Protein AF-A0A6I1R2N6-F1 (afdb_monomer_lite)

Foldseek 3Di:
DDDDDDDDDPDPQQVCCQVVVDKDWDWDPPVFTKIKIKHFAACDPVNCVPPNDPGRTPGIDIDIDTCRVVVVVVVVVVVVVVVVVVCVVVVVVVVVVVCCVPPPVVVVVVVVVVVVVVVVVVVVVVVVVVVVCVVVVVDD

Sequence (140 aa):
MRRQPGARLSNSYFTRAVQTAESQETYEFNGSRTLTLFQPLRNRKECHDCHGEDHKVRGVVRISLGLDELDAELRTARNRQAGVALLTILGVSAALIAFMRRVLLRPLGRVIIAAQQIARVTLMLASTLRIRMRSAGWAR

Secondary structure (DSSP, 8-state):
--PPPPPPP--HHHHHHHHH-S-EEEEEESSSEEEEEEEEEE--HHHHHHH-SS-SEEEEEEEEEE-HHHHHHHHHHHHHHHHHHHHHHHHHHHHHHHHIIIIIIHHHHHHHHHHHHHHHHHHHHHHHHHHHHHHTT---

Structure (mmCIF, N/CA/C/O backbone):
data_AF-A0A6I1R2N6-F1
#
_entry.id   AF-A0A6I1R2N6-F1
#
loop_
_atom_site.group_PDB
_atom_site.id
_atom_site.type_symbol
_atom_site.label_atom_id
_atom_site.label_alt_id
_atom_site.label_comp_id
_atom_site.label_asym_id
_atom_site.label_entity_id
_atom_site.label_seq_id
_atom_site.pdbx_PDB_ins_code
_atom_site.Cartn_x
_atom_site.Cartn_y
_atom_site.Cartn_z
_atom_site.occupancy
_atom_site.B_iso_or_equiv
_atom_site.auth_seq_id
_atom_site.auth_comp_id
_atom_site.auth_asym_id
_atom_site.auth_atom_id
_atom_site.pdbx_PDB_model_num
ATOM 1 N N . MET A 1 1 ? -30.976 -17.351 22.904 1.00 57.56 1 MET A N 1
ATOM 2 C CA . MET A 1 1 ? -29.678 -17.974 22.545 1.00 57.56 1 MET A CA 1
ATOM 3 C C . MET A 1 1 ? -28.563 -17.311 23.348 1.00 57.56 1 MET A C 1
ATOM 5 O O . MET A 1 1 ? -28.369 -16.112 23.198 1.00 57.56 1 MET A O 1
ATOM 9 N N . ARG A 1 2 ? -27.862 -18.044 24.225 1.00 67.12 2 ARG A N 1
ATOM 10 C CA . ARG A 1 2 ? -26.710 -17.525 24.989 1.00 67.12 2 ARG A CA 1
ATOM 11 C C . ARG A 1 2 ? -25.439 -17.868 24.206 1.00 67.12 2 ARG A C 1
ATOM 13 O O . ARG A 1 2 ? -25.075 -19.036 24.126 1.00 67.12 2 ARG A O 1
ATOM 20 N N . ARG A 1 3 ? -24.811 -16.881 23.561 1.00 76.88 3 ARG A N 1
ATOM 21 C CA . ARG A 1 3 ? -23.541 -17.089 22.847 1.00 76.88 3 ARG A CA 1
ATOM 22 C C . ARG A 1 3 ? -22.446 -17.312 23.889 1.00 76.88 3 ARG A C 1
ATOM 24 O O . ARG A 1 3 ? -22.324 -16.509 24.812 1.00 76.88 3 ARG A O 1
ATOM 31 N N . GLN A 1 4 ? -21.694 -18.404 23.772 1.00 79.12 4 GLN A N 1
ATOM 32 C CA . GLN A 1 4 ? -20.559 -18.637 24.662 1.00 79.12 4 GLN A CA 1
ATOM 33 C C . GLN A 1 4 ? -19.525 -17.513 24.474 1.00 79.12 4 GLN A C 1
ATOM 35 O O . GLN A 1 4 ? -19.334 -17.060 23.338 1.00 79.12 4 GLN A O 1
ATOM 40 N N . PRO A 1 5 ? -18.888 -17.033 25.557 1.00 76.94 5 PRO A N 1
ATOM 41 C CA . PRO A 1 5 ? -17.831 -16.040 25.448 1.00 76.94 5 PRO A CA 1
ATOM 42 C C . PRO A 1 5 ? -16.719 -16.556 24.534 1.00 76.94 5 PRO A C 1
ATOM 44 O O . PRO A 1 5 ? -16.331 -17.720 24.618 1.00 76.94 5 PRO A O 1
ATOM 47 N N . GLY A 1 6 ? -16.205 -15.685 23.666 1.00 75.81 6 GLY A N 1
ATOM 48 C CA . GLY A 1 6 ? -15.010 -15.998 22.889 1.00 75.81 6 GLY A CA 1
ATOM 49 C C . GLY A 1 6 ? -13.784 -16.179 23.790 1.00 75.81 6 GLY A C 1
ATOM 50 O O . GLY A 1 6 ? -13.795 -15.814 24.969 1.00 75.81 6 GLY A O 1
ATOM 51 N N . ALA A 1 7 ? -12.706 -16.716 23.218 1.00 79.88 7 ALA A N 1
ATOM 52 C CA . ALA A 1 7 ? -11.423 -16.802 23.906 1.00 79.88 7 ALA A CA 1
ATOM 53 C C . ALA A 1 7 ? -10.982 -15.417 24.414 1.00 79.88 7 ALA A C 1
ATOM 55 O O . ALA A 1 7 ? -11.134 -14.408 23.719 1.00 79.88 7 ALA A O 1
ATOM 56 N N . ARG A 1 8 ? -10.432 -15.370 25.633 1.00 78.81 8 ARG A N 1
ATOM 57 C CA . ARG A 1 8 ? -9.906 -14.127 26.208 1.00 78.81 8 ARG A CA 1
ATOM 58 C C . ARG A 1 8 ? -8.743 -13.628 25.355 1.00 78.81 8 ARG A C 1
ATOM 60 O O . ARG A 1 8 ? -7.786 -14.361 25.126 1.00 78.81 8 ARG A O 1
ATOM 67 N N . LEU A 1 9 ? -8.817 -12.372 24.922 1.00 78.56 9 LEU A N 1
ATOM 68 C CA . LEU A 1 9 ? -7.683 -11.700 24.299 1.00 78.56 9 LEU A CA 1
ATOM 69 C C . LEU A 1 9 ? -6.709 -11.228 25.382 1.00 78.56 9 LEU A C 1
ATOM 71 O O . LEU A 1 9 ? -7.084 -10.437 26.241 1.00 78.56 9 LEU A O 1
ATOM 75 N N . SER A 1 10 ? -5.459 -11.681 25.309 1.00 74.62 10 SER A N 1
ATOM 76 C CA . SER A 1 10 ? -4.356 -11.259 26.186 1.00 74.62 10 SER A CA 1
ATOM 77 C C . SER A 1 10 ? -3.235 -10.532 25.429 1.00 74.62 10 SER A C 1
ATOM 79 O O . SER A 1 10 ? -2.106 -10.456 25.908 1.00 74.62 10 SER A O 1
ATOM 81 N N . ASN A 1 11 ? -3.507 -10.017 24.223 1.00 84.56 11 ASN A N 1
ATOM 82 C CA . ASN A 1 11 ? -2.458 -9.420 23.398 1.00 84.56 11 ASN A CA 1
ATOM 83 C C . ASN A 1 11 ? -2.000 -8.042 23.930 1.00 84.56 11 ASN A C 1
ATOM 85 O O . ASN A 1 11 ? -2.736 -7.327 24.613 1.00 84.56 11 ASN A O 1
ATOM 89 N N . SER A 1 12 ? -0.769 -7.648 23.590 1.00 90.31 12 SER A N 1
ATOM 90 C CA . SER A 1 12 ? -0.190 -6.384 24.070 1.00 90.31 12 SER A CA 1
ATOM 91 C C . SER A 1 12 ? -0.858 -5.140 23.467 1.00 90.31 12 SER A C 1
ATOM 93 O O . SER A 1 12 ? -0.848 -4.081 24.094 1.00 90.31 12 SER A O 1
ATOM 95 N N . TYR A 1 13 ? -1.449 -5.253 22.274 1.00 90.56 13 TYR A N 1
ATOM 96 C CA . TYR A 1 13 ? -2.157 -4.160 21.599 1.00 90.56 13 TYR A CA 1
ATOM 97 C C . TYR A 1 13 ? -3.488 -3.820 22.275 1.00 90.56 13 TYR A C 1
ATOM 99 O O . TYR A 1 13 ? -3.816 -2.651 22.427 1.00 90.56 13 TYR A O 1
ATOM 107 N N . PHE A 1 14 ? -4.225 -4.823 22.746 1.00 90.69 14 PHE A N 1
ATOM 108 C CA . PHE A 1 14 ? -5.439 -4.665 23.537 1.00 90.69 14 PHE A CA 1
ATOM 109 C C . PHE A 1 14 ? -5.113 -3.956 24.846 1.00 90.69 14 PHE A C 1
ATOM 111 O O . PHE A 1 14 ? -5.736 -2.947 25.161 1.00 90.69 14 PHE A O 1
ATOM 118 N N . THR A 1 15 ? -4.090 -4.427 25.566 1.00 91.69 15 THR A N 1
ATOM 119 C CA . THR A 1 15 ? -3.650 -3.792 26.815 1.00 91.69 15 THR A CA 1
ATOM 120 C C . THR A 1 15 ? -3.263 -2.333 26.589 1.00 91.69 15 THR A C 1
ATOM 122 O O . THR A 1 15 ? -3.715 -1.465 27.332 1.00 91.69 15 THR A O 1
ATOM 125 N N . ARG A 1 16 ? -2.501 -2.041 25.525 1.00 92.19 16 ARG A N 1
ATOM 126 C CA . ARG A 1 16 ? -2.160 -0.664 25.147 1.00 92.19 16 ARG A CA 1
ATOM 127 C C . ARG A 1 16 ? -3.397 0.167 24.820 1.00 92.19 16 ARG A C 1
ATOM 129 O O . ARG A 1 16 ? -3.543 1.235 25.397 1.00 92.19 16 ARG A O 1
ATOM 136 N N . ALA A 1 17 ? -4.315 -0.339 23.997 1.00 91.88 17 ALA A N 1
ATOM 137 C CA . ALA A 1 17 ? -5.547 0.368 23.638 1.00 91.88 17 ALA A CA 1
ATOM 138 C C . ALA A 1 17 ? -6.414 0.707 24.864 1.00 91.88 17 ALA A C 1
ATOM 140 O O . ALA A 1 17 ? -7.021 1.776 24.923 1.00 91.88 17 ALA A O 1
ATOM 141 N N . VAL A 1 18 ? -6.454 -0.179 25.865 1.00 92.31 18 VAL A N 1
ATOM 142 C CA . VAL A 1 18 ? -7.148 0.073 27.136 1.00 92.31 18 VAL A CA 1
ATOM 143 C C . VAL A 1 18 ? -6.425 1.138 27.966 1.00 92.31 18 VAL A C 1
ATOM 145 O O . VAL A 1 18 ? -7.077 2.031 28.502 1.00 92.31 18 VAL A O 1
ATOM 148 N N . GLN A 1 19 ? -5.097 1.059 28.077 1.00 92.38 19 GLN A N 1
ATOM 149 C CA . GLN A 1 19 ? -4.302 1.954 28.925 1.00 92.38 19 GLN A CA 1
ATOM 150 C C . GLN A 1 19 ? -4.196 3.375 28.364 1.00 92.38 19 GLN A C 1
ATOM 152 O O . GLN A 1 19 ? -4.338 4.340 29.112 1.00 92.38 19 GLN A O 1
ATOM 157 N N . THR A 1 20 ? -3.950 3.513 27.061 1.00 92.06 20 THR A N 1
ATOM 158 C CA . THR A 1 20 ? -3.769 4.818 26.411 1.00 92.06 20 THR A CA 1
ATOM 159 C C . THR A 1 20 ? -5.092 5.442 25.985 1.00 92.06 20 THR A C 1
ATOM 161 O O . THR A 1 20 ? -5.153 6.644 25.748 1.00 92.06 20 THR A O 1
ATOM 164 N N . ALA A 1 21 ? -6.165 4.646 25.890 1.00 91.56 21 ALA A N 1
ATOM 165 C CA . ALA A 1 21 ? -7.417 5.039 25.248 1.00 91.56 21 ALA A CA 1
ATOM 166 C C . ALA A 1 21 ? -7.218 5.527 23.797 1.00 91.56 21 ALA A C 1
ATOM 168 O O . ALA A 1 21 ? -8.020 6.315 23.279 1.00 91.56 21 ALA A O 1
ATOM 169 N N . GLU A 1 22 ? -6.169 5.046 23.130 1.00 92.81 22 GLU A N 1
ATOM 170 C CA . GLU A 1 22 ? -5.854 5.321 21.729 1.00 92.81 22 GLU A CA 1
ATOM 171 C C . GLU A 1 22 ? -5.911 4.056 20.883 1.00 92.81 22 GLU A C 1
ATOM 173 O O . GLU A 1 22 ? -5.668 2.942 21.353 1.00 92.81 22 GLU A O 1
ATOM 178 N N . SER A 1 23 ? -6.228 4.243 19.608 1.00 93.25 23 SER A N 1
ATOM 179 C CA . SER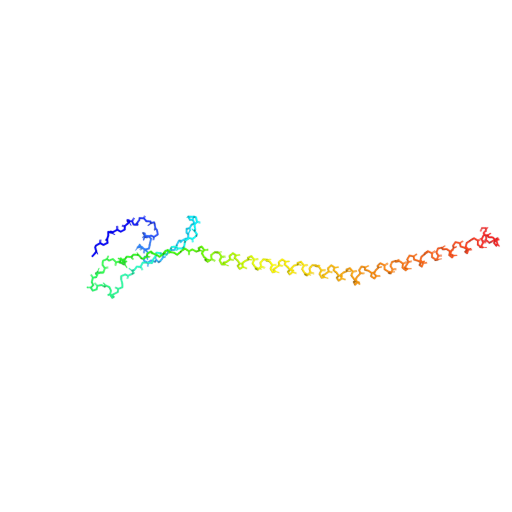 A 1 23 ? -6.306 3.155 18.646 1.00 93.25 23 SER A CA 1
ATOM 180 C C . SER A 1 23 ? -4.932 2.526 18.432 1.00 93.25 23 SER A C 1
ATOM 182 O O . SER A 1 23 ? -3.932 3.231 18.328 1.00 93.25 23 SER A O 1
ATOM 184 N N . GLN A 1 24 ? -4.881 1.196 18.380 1.00 93.31 24 GLN A N 1
ATOM 185 C CA . GLN A 1 24 ? -3.657 0.456 18.072 1.00 93.31 24 GLN A CA 1
ATOM 186 C C . GLN A 1 24 ? -3.846 -0.295 16.763 1.00 93.31 24 GLN A C 1
ATOM 188 O O . GLN A 1 24 ? -4.862 -0.959 16.567 1.00 93.31 24 GLN A O 1
ATOM 193 N N . GLU A 1 25 ? -2.862 -0.212 15.884 1.00 92.75 25 GLU A N 1
ATOM 194 C CA . GLU A 1 25 ? -2.893 -0.834 14.566 1.00 92.75 25 GLU A CA 1
ATOM 195 C C . GLU A 1 25 ? -1.733 -1.816 14.443 1.00 92.75 25 GLU A C 1
ATOM 197 O O . GLU A 1 25 ? -0.629 -1.564 14.929 1.00 92.75 25 GLU A O 1
ATOM 202 N N . THR A 1 26 ? -1.985 -2.961 13.818 1.00 91.69 26 THR A N 1
ATOM 203 C CA . THR A 1 26 ? -0.946 -3.946 13.547 1.00 91.69 26 THR A CA 1
ATOM 204 C C . THR A 1 26 ? -1.133 -4.580 12.178 1.00 91.69 26 THR A C 1
ATOM 206 O O . THR A 1 26 ? -2.255 -4.827 11.729 1.00 91.69 26 THR A O 1
ATOM 209 N N . TYR A 1 27 ? -0.002 -4.843 11.532 1.00 88.56 27 TYR A N 1
ATOM 210 C CA . TYR A 1 27 ? 0.089 -5.547 10.265 1.00 88.56 27 TYR A CA 1
ATOM 211 C C . TYR A 1 27 ? 0.753 -6.890 10.534 1.00 88.56 27 TYR A C 1
ATOM 213 O O . TYR A 1 27 ? 1.940 -6.949 10.854 1.00 88.56 27 TYR A O 1
ATOM 221 N N . GLU A 1 28 ? -0.017 -7.965 10.415 1.00 86.88 28 GLU A N 1
ATOM 222 C CA . GLU A 1 28 ? 0.480 -9.324 10.609 1.00 86.88 28 GLU A CA 1
ATOM 223 C C . GLU A 1 28 ? 0.569 -10.046 9.263 1.00 86.88 28 GLU A C 1
ATOM 225 O O . GLU A 1 28 ? -0.283 -9.878 8.386 1.00 86.88 28 GLU A O 1
ATOM 230 N N . PHE A 1 29 ? 1.613 -10.860 9.099 1.00 79.69 29 PHE A N 1
ATOM 231 C CA . PHE A 1 29 ? 1.793 -11.725 7.938 1.00 79.69 29 PHE A CA 1
ATOM 232 C C . PHE A 1 29 ? 1.886 -13.179 8.404 1.00 79.69 29 PHE A C 1
ATOM 234 O O . PHE A 1 29 ? 2.969 -13.700 8.651 1.00 79.69 29 PHE A O 1
ATOM 241 N N . ASN A 1 30 ? 0.728 -13.826 8.535 1.00 73.50 30 ASN A N 1
ATOM 242 C CA . ASN A 1 30 ? 0.603 -15.229 8.940 1.00 73.50 30 ASN A CA 1
ATOM 243 C C . ASN A 1 30 ? 0.038 -16.049 7.768 1.00 73.50 30 ASN A C 1
ATOM 245 O O . ASN A 1 30 ? -1.050 -16.611 7.848 1.00 73.50 30 ASN A O 1
ATOM 249 N N . GLY A 1 31 ? 0.748 -16.037 6.634 1.00 72.81 31 GLY A N 1
ATOM 250 C CA . GLY A 1 31 ? 0.330 -16.655 5.363 1.00 72.81 31 GLY A CA 1
ATOM 251 C C . GLY A 1 31 ? -0.504 -15.738 4.459 1.00 72.81 31 GLY A C 1
ATOM 252 O O . GLY A 1 31 ? -0.374 -15.802 3.241 1.00 72.81 31 GLY A O 1
ATOM 253 N N . SER A 1 32 ? -1.276 -14.835 5.061 1.00 73.94 32 SER A N 1
ATOM 254 C CA . SER A 1 32 ? -2.006 -13.734 4.422 1.00 73.94 32 SER A CA 1
ATOM 255 C C . SER A 1 32 ? -1.678 -12.435 5.158 1.00 73.94 32 SER A C 1
ATOM 257 O O . SER A 1 32 ? -1.451 -12.451 6.377 1.00 73.94 32 SER A O 1
ATOM 259 N N . ARG A 1 33 ? -1.616 -11.307 4.436 1.00 86.50 33 ARG A N 1
ATOM 260 C CA . ARG A 1 33 ? -1.398 -10.000 5.070 1.00 86.50 33 ARG A CA 1
ATOM 261 C C . ARG A 1 33 ? -2.718 -9.525 5.667 1.00 86.50 33 ARG A C 1
ATOM 263 O O . ARG A 1 33 ? -3.673 -9.263 4.943 1.00 86.50 33 ARG A O 1
ATOM 270 N N . THR A 1 34 ? -2.764 -9.391 6.987 1.00 90.94 34 THR A N 1
ATOM 271 C CA . THR A 1 34 ? -3.956 -8.942 7.714 1.00 90.94 34 THR A CA 1
ATOM 272 C C . THR A 1 34 ? -3.667 -7.635 8.436 1.00 90.94 34 THR A C 1
ATOM 274 O O . THR A 1 34 ? -2.702 -7.531 9.194 1.00 90.94 34 THR A O 1
ATOM 277 N N . LEU A 1 35 ? -4.531 -6.646 8.224 1.00 91.69 35 LEU A N 1
ATOM 278 C CA . LEU A 1 35 ? -4.559 -5.409 8.993 1.00 91.69 35 LEU A CA 1
ATOM 279 C C . LEU A 1 35 ? -5.524 -5.576 10.163 1.00 91.69 35 LEU A C 1
ATOM 281 O O . LEU A 1 35 ? -6.716 -5.791 9.950 1.00 91.69 35 LEU A O 1
ATOM 285 N N . THR A 1 36 ? -5.028 -5.468 11.393 1.00 92.25 36 THR A N 1
ATOM 286 C CA . THR A 1 36 ? -5.877 -5.493 12.586 1.00 92.25 36 THR A CA 1
ATOM 287 C C . THR A 1 36 ? -5.839 -4.158 13.321 1.00 92.25 36 THR A C 1
ATOM 289 O O . THR A 1 36 ? -4.780 -3.688 13.729 1.00 92.25 36 THR A O 1
ATOM 292 N N . LEU A 1 37 ? -7.020 -3.580 13.540 1.00 94.31 37 LEU A N 1
ATOM 293 C CA . LEU A 1 37 ? -7.248 -2.357 14.299 1.00 94.31 37 LEU A CA 1
ATOM 294 C C . LEU A 1 37 ? -7.916 -2.681 15.640 1.00 94.31 37 LEU A C 1
ATOM 296 O O . LEU A 1 37 ? -8.934 -3.373 15.698 1.00 94.31 37 LEU A O 1
ATOM 300 N N . PHE A 1 38 ? -7.363 -2.133 16.715 1.00 94.19 38 PHE A N 1
ATOM 301 C CA . PHE A 1 38 ? -7.913 -2.149 18.065 1.00 94.19 38 PHE A CA 1
ATOM 302 C C . PHE A 1 38 ? -8.421 -0.751 18.398 1.00 94.19 38 PHE A C 1
ATOM 304 O O . PHE A 1 38 ? -7.640 0.135 18.738 1.00 94.19 38 PHE A O 1
ATOM 311 N N . GLN A 1 39 ? -9.732 -0.553 18.299 1.00 95.12 39 GLN A N 1
ATOM 312 C CA . GLN A 1 39 ? -10.385 0.723 18.565 1.00 95.12 39 GLN A CA 1
ATOM 313 C C . GLN A 1 39 ? -10.947 0.742 19.994 1.00 95.12 39 GLN A C 1
ATOM 315 O O . GLN A 1 39 ? -11.901 0.009 20.277 1.00 95.12 39 GLN A O 1
ATOM 320 N N . PRO A 1 40 ? -10.413 1.565 20.912 1.00 95.19 40 PRO A N 1
ATOM 321 C CA . PRO A 1 40 ? -10.983 1.691 22.244 1.00 95.19 40 PRO A CA 1
ATOM 322 C C . PRO A 1 40 ? -12.314 2.446 22.203 1.00 95.19 40 PRO A C 1
ATOM 324 O O . PRO A 1 40 ? -12.460 3.482 21.549 1.00 95.19 40 PRO A O 1
AT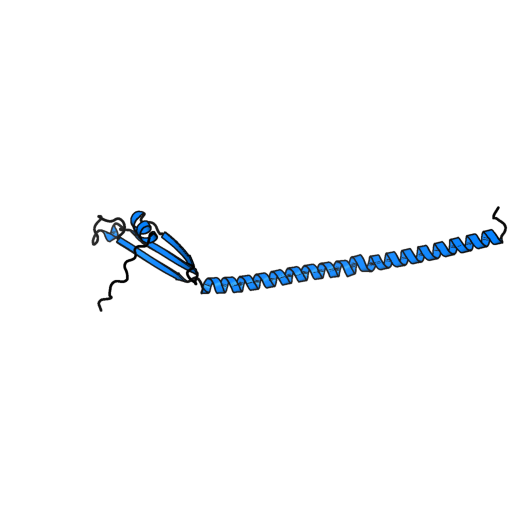OM 327 N N . LEU A 1 41 ? -13.283 1.936 22.955 1.00 94.19 41 LEU A N 1
ATOM 328 C CA . LEU A 1 41 ? -14.556 2.592 23.225 1.00 94.19 41 LEU A CA 1
ATOM 329 C C . LEU A 1 41 ? -14.379 3.485 24.450 1.00 94.19 41 LEU A C 1
ATOM 331 O O . LEU A 1 41 ? -14.448 3.023 25.592 1.00 94.19 41 LEU A O 1
ATOM 335 N N . ARG A 1 42 ? -14.092 4.764 24.206 1.00 94.19 42 ARG A N 1
ATOM 336 C CA . ARG A 1 42 ? -13.911 5.761 25.266 1.00 94.19 42 ARG A CA 1
ATOM 337 C C . ARG A 1 42 ? -15.208 5.946 26.050 1.00 94.19 42 ARG A C 1
ATOM 339 O O . ARG A 1 42 ? -16.279 6.061 25.459 1.00 94.19 42 ARG A O 1
ATOM 346 N N . ASN A 1 43 ? -15.095 6.009 27.373 1.00 94.56 43 ASN A N 1
ATOM 347 C CA . ASN A 1 43 ? -16.220 6.258 28.266 1.00 94.56 43 ASN A CA 1
ATOM 348 C C . ASN A 1 43 ? -16.560 7.757 28.274 1.00 94.56 43 ASN A C 1
ATOM 350 O O . ASN A 1 43 ? -16.039 8.520 29.089 1.00 94.56 43 ASN A O 1
ATOM 354 N N . ARG A 1 44 ? -17.361 8.195 27.298 1.00 93.00 44 ARG A N 1
ATOM 355 C CA . ARG A 1 44 ? -17.806 9.593 27.173 1.00 93.00 44 ARG A CA 1
ATOM 356 C C . ARG A 1 44 ? -18.895 9.903 28.203 1.00 93.00 44 ARG A C 1
ATOM 358 O O . ARG A 1 44 ? -19.487 8.986 28.755 1.00 93.00 44 ARG A O 1
ATOM 365 N N . LYS A 1 45 ? -19.203 11.191 28.398 1.00 93.81 45 LYS A N 1
ATOM 366 C CA . LYS A 1 45 ? -20.257 11.646 29.327 1.00 93.81 45 LYS A CA 1
ATOM 367 C C . LYS A 1 45 ? -21.604 10.962 29.081 1.00 93.81 45 LYS A C 1
ATOM 369 O O . LYS A 1 45 ? -22.249 10.520 30.015 1.00 93.81 45 LYS A O 1
ATOM 374 N N . GLU A 1 46 ? -21.958 10.781 27.809 1.00 93.19 46 GLU A N 1
ATOM 375 C CA . GLU A 1 46 ? -23.160 10.055 27.363 1.00 93.19 46 GLU A CA 1
ATOM 376 C C . GLU A 1 46 ? -23.248 8.608 27.894 1.00 93.19 46 GLU A C 1
ATOM 378 O O . GLU A 1 46 ? -24.314 8.007 27.888 1.00 93.19 46 GLU A O 1
ATOM 383 N N . CYS A 1 47 ? -22.124 8.006 28.289 1.00 92.75 47 CYS A N 1
ATOM 384 C CA . CYS A 1 47 ? -22.046 6.617 28.734 1.00 92.75 47 CYS A CA 1
ATOM 385 C C . CYS A 1 47 ? -22.166 6.477 30.261 1.00 92.75 47 CYS A C 1
ATOM 387 O O . CYS A 1 47 ? -22.383 5.369 30.758 1.00 92.75 47 CYS A O 1
ATOM 389 N N . HIS A 1 48 ? -21.998 7.571 31.010 1.00 94.50 48 HIS A N 1
ATOM 390 C CA . HIS A 1 48 ? -21.867 7.548 32.470 1.00 94.50 48 HIS A CA 1
ATOM 391 C C . HIS A 1 48 ? -23.169 7.176 33.176 1.00 94.50 48 HIS A C 1
ATOM 393 O O . HIS A 1 48 ? -23.110 6.451 34.168 1.00 94.50 48 HIS A O 1
ATOM 399 N N . ASP A 1 49 ? -24.317 7.538 32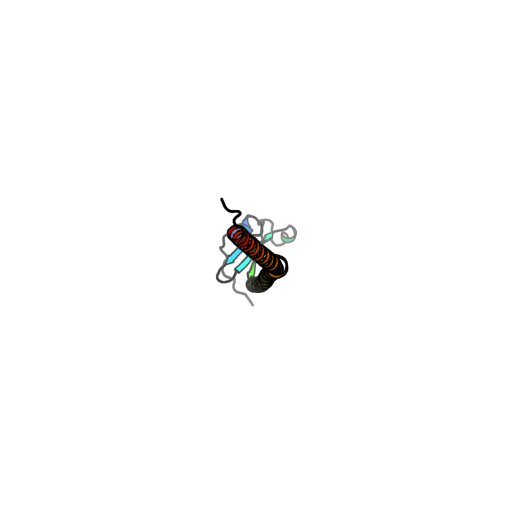.596 1.00 93.31 49 ASP A N 1
ATOM 400 C CA . ASP A 1 49 ? -25.658 7.258 33.134 1.00 93.31 49 ASP A CA 1
ATOM 401 C C . ASP A 1 49 ? -25.895 5.769 33.436 1.00 93.31 49 ASP A C 1
ATOM 403 O O . ASP A 1 49 ? -26.666 5.425 34.329 1.00 93.31 49 ASP A O 1
ATOM 407 N N . CYS A 1 50 ? -25.231 4.867 32.703 1.00 93.81 50 CYS A N 1
ATOM 408 C CA . CYS A 1 50 ? -25.353 3.418 32.892 1.00 93.81 50 CYS A CA 1
ATOM 409 C C . CYS A 1 50 ? -24.044 2.727 33.303 1.00 93.81 50 CYS A C 1
ATOM 411 O O . CYS A 1 50 ? -24.084 1.622 33.844 1.00 93.81 50 CYS A O 1
ATOM 413 N N . HIS A 1 51 ? -22.880 3.317 33.011 1.00 90.06 51 HIS A N 1
ATOM 414 C CA . HIS A 1 51 ? -21.582 2.649 33.158 1.00 90.06 51 HIS A CA 1
ATOM 415 C C . HIS A 1 51 ? -20.643 3.263 34.204 1.00 90.06 51 HIS A C 1
ATOM 417 O O . HIS A 1 51 ? -19.562 2.698 34.408 1.00 90.06 51 HIS A O 1
ATOM 423 N N . GLY A 1 52 ? -21.033 4.368 34.849 1.00 91.00 52 GLY A N 1
ATOM 424 C CA . GLY A 1 52 ? -20.204 5.086 35.820 1.00 91.00 52 GLY A CA 1
ATOM 425 C C . GLY A 1 52 ? -18.957 5.731 35.204 1.00 91.00 52 GLY A C 1
ATOM 426 O O . GLY A 1 52 ? -18.669 5.572 34.013 1.00 91.00 52 GLY A O 1
ATOM 427 N N . GLU A 1 53 ? -18.196 6.459 36.021 1.00 92.31 53 GLU A N 1
ATOM 428 C CA . GLU A 1 53 ? -16.994 7.197 35.592 1.00 92.31 53 GLU A CA 1
ATOM 429 C C . GLU A 1 53 ? -15.678 6.470 35.919 1.00 92.31 53 GLU A C 1
ATOM 431 O O . GLU A 1 53 ? -14.608 6.885 35.475 1.00 92.31 53 GLU A O 1
ATOM 436 N N . ASP A 1 54 ? -15.754 5.345 36.635 1.00 90.31 54 ASP A N 1
ATOM 437 C CA . ASP A 1 54 ? -14.610 4.648 37.241 1.00 90.31 54 ASP A CA 1
ATOM 438 C C . ASP A 1 54 ? -13.547 4.194 36.223 1.00 90.31 54 ASP A C 1
ATOM 440 O O . ASP A 1 54 ? -12.385 3.976 36.564 1.00 90.31 54 ASP A O 1
ATOM 444 N N . HIS A 1 55 ? -13.940 4.035 34.954 1.00 88.69 55 HIS A N 1
ATOM 445 C CA . HIS A 1 55 ? -13.077 3.552 33.878 1.00 88.69 55 HIS A CA 1
ATOM 446 C C . HIS A 1 55 ? -13.110 4.485 32.666 1.00 88.69 55 HIS A C 1
ATOM 448 O O . HIS A 1 55 ? -14.175 4.832 32.158 1.00 88.69 55 HIS A O 1
ATOM 454 N N . LYS A 1 56 ? -11.932 4.817 32.122 1.00 91.19 56 LYS A N 1
ATOM 455 C CA . LYS A 1 56 ? -11.792 5.660 30.916 1.00 91.19 56 LYS A CA 1
ATOM 456 C C . LYS A 1 56 ? -12.177 4.951 29.611 1.00 91.19 56 LYS A C 1
ATOM 458 O O . LYS A 1 56 ? -12.527 5.607 28.631 1.00 91.19 56 LYS A O 1
ATOM 463 N N . VAL A 1 57 ? -12.112 3.621 29.582 1.00 93.25 57 VAL A N 1
ATOM 464 C CA . VAL A 1 57 ? -12.398 2.786 28.406 1.00 93.25 57 VAL A CA 1
ATOM 465 C C . VAL A 1 57 ? -13.416 1.722 28.800 1.00 93.25 57 VAL A C 1
ATOM 467 O O . VAL A 1 57 ? -13.227 1.018 29.789 1.00 93.25 57 VAL A O 1
ATOM 470 N N . ARG A 1 58 ? -14.499 1.597 28.026 1.00 93.00 58 ARG A N 1
ATOM 471 C CA . ARG A 1 58 ? -15.565 0.610 28.261 1.00 93.00 58 ARG A CA 1
ATOM 472 C C . ARG A 1 58 ? -15.306 -0.741 27.608 1.00 93.00 58 ARG A C 1
ATOM 474 O O . ARG A 1 58 ? -15.867 -1.745 28.037 1.00 93.00 58 ARG A O 1
ATOM 481 N N . GLY A 1 59 ? -14.471 -0.760 26.578 1.00 91.25 59 GLY A N 1
ATOM 482 C CA . GLY A 1 59 ? -14.099 -1.953 25.833 1.00 91.25 59 GLY A CA 1
ATOM 483 C C . GLY A 1 59 ? -13.205 -1.600 24.652 1.00 91.25 59 GLY A C 1
ATOM 484 O O . GLY A 1 59 ? -12.916 -0.430 24.410 1.00 91.25 59 GLY A O 1
ATOM 485 N N . VAL A 1 60 ? -12.778 -2.612 23.905 1.00 92.81 60 VAL A N 1
ATOM 486 C CA . VAL A 1 60 ? -11.982 -2.439 22.685 1.00 92.81 60 VAL A CA 1
ATOM 487 C C . VAL A 1 60 ? -12.611 -3.274 21.584 1.00 92.81 60 VAL A C 1
ATOM 489 O O . VAL A 1 60 ? -12.869 -4.464 21.768 1.00 92.81 60 VAL A O 1
ATOM 492 N N . VAL A 1 61 ? -12.851 -2.650 20.438 1.00 92.75 61 VAL A N 1
ATOM 493 C CA . VAL A 1 61 ? -13.320 -3.323 19.230 1.00 92.75 61 VAL A CA 1
ATOM 494 C C . VAL A 1 61 ? -12.101 -3.748 18.426 1.00 92.75 61 VAL A C 1
ATOM 496 O O . VAL A 1 61 ? -11.264 -2.915 18.084 1.00 92.75 61 VAL A O 1
ATOM 499 N N . ARG A 1 62 ? -11.995 -5.044 18.127 1.00 91.94 62 ARG A N 1
ATOM 500 C CA . ARG A 1 62 ? -10.975 -5.583 17.225 1.00 91.94 62 ARG A CA 1
ATOM 501 C C . ARG A 1 62 ? -11.583 -5.787 15.844 1.00 91.94 62 ARG A C 1
ATOM 503 O O . ARG A 1 62 ? -12.519 -6.571 15.705 1.00 91.94 62 ARG A O 1
ATOM 510 N N . ILE A 1 63 ? -11.017 -5.128 14.845 1.00 91.69 63 ILE A N 1
ATOM 511 C CA . ILE A 1 63 ? -11.403 -5.242 13.440 1.00 91.69 63 ILE A CA 1
ATOM 512 C C . ILE A 1 63 ? -10.205 -5.825 12.702 1.00 91.69 63 ILE A C 1
ATOM 514 O O . ILE A 1 63 ? -9.129 -5.243 12.762 1.00 91.69 63 ILE A O 1
ATOM 518 N N . SER A 1 64 ? -10.377 -6.962 12.035 1.00 90.00 64 SER A N 1
ATOM 519 C CA . SER A 1 64 ? -9.324 -7.598 11.238 1.00 90.00 64 SER A CA 1
ATOM 520 C C . SER A 1 64 ? -9.773 -7.658 9.785 1.00 90.00 64 SER A C 1
ATOM 522 O O . SER A 1 64 ? -10.831 -8.212 9.491 1.00 90.00 64 SER A O 1
ATOM 524 N N . LEU A 1 65 ? -8.978 -7.073 8.895 1.00 89.88 65 LEU A N 1
ATOM 525 C CA . LEU A 1 65 ? -9.214 -7.018 7.459 1.00 89.88 65 LEU A CA 1
ATOM 526 C C . LEU A 1 65 ? -8.114 -7.798 6.735 1.00 89.88 65 LEU A C 1
ATOM 528 O O . LEU A 1 65 ? -6.931 -7.481 6.874 1.00 89.88 65 LEU A O 1
ATOM 532 N N . GLY A 1 66 ? -8.507 -8.806 5.958 1.00 89.81 66 GLY A N 1
ATOM 533 C CA . GLY A 1 66 ? -7.597 -9.497 5.044 1.00 89.81 66 GLY A CA 1
ATOM 534 C C . GLY A 1 66 ? -7.278 -8.610 3.842 1.00 89.81 66 GLY A C 1
ATOM 535 O O . GLY A 1 66 ? -8.178 -7.995 3.272 1.00 89.81 66 GLY A O 1
ATOM 536 N N . LEU A 1 67 ? -6.003 -8.528 3.466 1.00 90.06 67 LEU A N 1
ATOM 537 C CA . LEU A 1 67 ? -5.525 -7.691 2.360 1.00 90.06 67 LEU A CA 1
ATOM 538 C C . LEU A 1 67 ? -5.178 -8.505 1.107 1.00 90.06 67 LEU A C 1
ATOM 540 O O . LEU A 1 67 ? -4.580 -7.959 0.187 1.00 90.06 67 LEU A O 1
ATOM 544 N N . ASP A 1 68 ? -5.542 -9.788 1.054 1.00 88.12 68 ASP A N 1
ATOM 545 C CA . ASP A 1 68 ? -5.159 -10.677 -0.051 1.00 88.12 68 ASP A CA 1
ATOM 546 C C . ASP A 1 68 ? -5.738 -10.226 -1.394 1.00 88.12 68 ASP A C 1
ATOM 548 O O . ASP A 1 68 ? -5.013 -10.171 -2.385 1.00 88.12 68 ASP A O 1
ATOM 552 N N . GLU A 1 69 ? -7.018 -9.848 -1.415 1.00 85.19 69 GLU A N 1
ATOM 553 C CA . GLU A 1 69 ? -7.686 -9.353 -2.625 1.00 85.19 69 GLU A CA 1
ATOM 554 C C . GLU A 1 69 ? -7.055 -8.039 -3.100 1.00 85.19 69 GLU A C 1
ATOM 556 O O . GLU A 1 69 ? -6.705 -7.885 -4.270 1.00 85.19 69 GLU A O 1
ATOM 561 N N . LEU A 1 70 ? -6.809 -7.122 -2.159 1.00 87.31 70 LEU A N 1
ATOM 562 C CA . LEU A 1 70 ? -6.144 -5.854 -2.443 1.00 87.31 70 LEU A CA 1
ATOM 563 C C . LEU A 1 70 ? -4.733 -6.081 -3.001 1.00 87.31 70 LEU A C 1
ATOM 565 O O . LEU A 1 70 ? -4.330 -5.446 -3.971 1.00 87.31 70 LEU A O 1
ATOM 569 N N . ASP A 1 71 ? -3.970 -7.000 -2.411 1.00 87.44 71 ASP A N 1
ATOM 570 C CA . ASP A 1 71 ? -2.630 -7.337 -2.883 1.00 87.44 71 ASP A CA 1
ATOM 571 C C . ASP A 1 71 ? -2.655 -8.013 -4.257 1.00 87.44 71 ASP A C 1
ATOM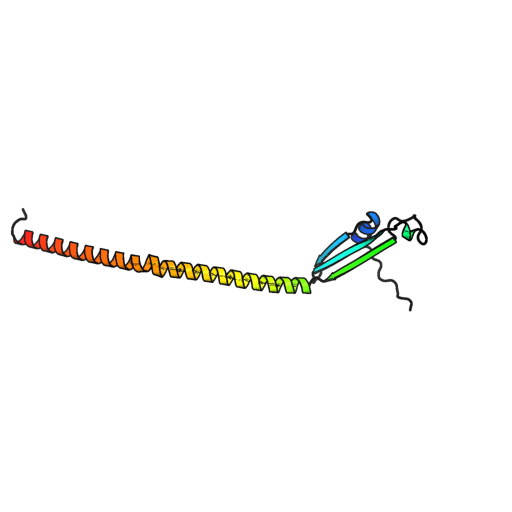 573 O O . ASP A 1 71 ? -1.756 -7.775 -5.069 1.00 87.44 71 ASP A O 1
ATOM 577 N N . ALA A 1 72 ? -3.660 -8.842 -4.544 1.00 88.44 72 ALA A N 1
ATOM 578 C CA . ALA A 1 72 ? -3.838 -9.451 -5.855 1.00 88.44 72 ALA A CA 1
ATOM 579 C C . ALA A 1 72 ? -4.107 -8.386 -6.928 1.00 88.44 72 ALA A C 1
ATOM 581 O O . ALA A 1 72 ? -3.439 -8.380 -7.966 1.00 88.44 72 ALA A O 1
ATOM 582 N N . GLU A 1 73 ? -5.002 -7.438 -6.655 1.00 90.00 73 GLU A N 1
ATOM 583 C CA . GLU A 1 73 ? -5.311 -6.332 -7.563 1.00 90.00 73 GLU A CA 1
ATOM 584 C C . GLU A 1 73 ? -4.106 -5.394 -7.761 1.00 90.00 73 GLU A C 1
ATOM 586 O O . GLU A 1 73 ? -3.762 -5.017 -8.885 1.00 90.00 73 GLU A O 1
ATOM 591 N N . LEU A 1 74 ? -3.359 -5.103 -6.692 1.00 92.19 74 LEU A N 1
ATOM 592 C CA . LEU A 1 74 ? -2.109 -4.345 -6.790 1.00 92.19 74 LEU A CA 1
ATOM 593 C C . LEU A 1 74 ? -1.056 -5.079 -7.632 1.00 92.19 74 LEU A C 1
ATOM 595 O O . LEU A 1 74 ? -0.338 -4.451 -8.416 1.00 92.19 74 LEU A O 1
ATOM 599 N N . ARG A 1 75 ? -0.949 -6.408 -7.509 1.00 91.81 75 ARG A N 1
ATOM 600 C CA . ARG A 1 75 ? -0.013 -7.216 -8.308 1.00 91.81 75 ARG A CA 1
ATOM 601 C C . ARG A 1 75 ? -0.375 -7.206 -9.789 1.00 91.81 75 ARG A C 1
ATOM 603 O O . ARG A 1 75 ? 0.529 -7.065 -10.614 1.00 91.81 75 ARG A O 1
ATOM 610 N N . THR A 1 76 ? -1.652 -7.334 -10.144 1.00 92.94 76 THR A N 1
ATOM 611 C CA . THR A 1 76 ? -2.085 -7.301 -11.552 1.00 92.94 76 THR A CA 1
ATOM 612 C C . THR A 1 76 ? -1.859 -5.919 -12.163 1.00 92.94 76 THR A C 1
ATOM 614 O O . THR A 1 76 ? -1.276 -5.822 -13.249 1.00 92.94 76 THR A O 1
ATOM 617 N N . ALA A 1 77 ? -2.205 -4.849 -11.441 1.00 92.75 77 ALA A N 1
ATOM 618 C CA . ALA A 1 77 ? -1.949 -3.474 -11.861 1.00 92.75 77 ALA A CA 1
ATOM 619 C C . ALA A 1 77 ? -0.449 -3.209 -12.066 1.00 92.75 77 ALA A C 1
ATOM 621 O O . ALA A 1 77 ? -0.042 -2.704 -13.117 1.00 92.75 77 ALA A O 1
ATOM 622 N N . ARG A 1 78 ? 0.391 -3.626 -11.109 1.00 95.06 78 ARG A N 1
ATOM 623 C CA . ARG A 1 78 ? 1.851 -3.489 -11.193 1.00 95.06 78 ARG A CA 1
ATOM 624 C C . ARG A 1 78 ? 2.436 -4.264 -12.369 1.00 95.06 78 ARG A C 1
ATOM 626 O O . ARG A 1 78 ? 3.271 -3.727 -13.090 1.00 95.06 78 ARG A O 1
ATOM 633 N N . ASN A 1 79 ? 1.998 -5.501 -12.597 1.00 96.06 79 ASN A N 1
ATOM 634 C CA . ASN A 1 79 ? 2.478 -6.310 -13.721 1.00 96.06 79 ASN A CA 1
ATOM 635 C C . ASN A 1 79 ? 2.098 -5.685 -15.066 1.00 96.06 79 ASN A C 1
ATOM 637 O O . ASN A 1 79 ? 2.916 -5.650 -15.986 1.00 96.06 79 ASN A O 1
ATOM 641 N N . ARG A 1 80 ? 0.884 -5.133 -15.174 1.00 95.88 80 ARG A N 1
ATOM 642 C CA . ARG A 1 80 ? 0.453 -4.404 -16.370 1.00 95.88 80 ARG A CA 1
ATOM 643 C C . ARG A 1 80 ? 1.311 -3.162 -16.606 1.00 95.88 80 ARG A C 1
ATOM 645 O O . ARG A 1 80 ? 1.775 -2.957 -17.725 1.00 95.88 80 ARG A O 1
ATOM 652 N N . GLN A 1 81 ? 1.556 -2.363 -15.568 1.00 96.19 81 GLN A N 1
ATOM 653 C CA . GLN A 1 81 ? 2.434 -1.192 -15.658 1.00 96.19 81 GLN A CA 1
ATOM 654 C C . GLN A 1 81 ? 3.863 -1.579 -16.049 1.00 96.19 81 GLN A C 1
ATOM 656 O O . GLN A 1 81 ? 4.435 -0.954 -16.939 1.00 96.19 81 GLN A O 1
ATOM 661 N N . ALA A 1 82 ? 4.417 -2.638 -15.455 1.00 97.44 82 ALA A N 1
ATOM 662 C CA . ALA A 1 82 ? 5.738 -3.152 -15.804 1.00 97.44 82 ALA A CA 1
ATOM 663 C C . ALA A 1 82 ? 5.810 -3.601 -17.274 1.00 97.44 82 ALA A C 1
ATOM 665 O O . ALA A 1 82 ? 6.778 -3.288 -17.963 1.00 97.44 82 ALA A O 1
ATOM 666 N N . GLY A 1 83 ? 4.766 -4.266 -17.783 1.00 97.94 83 GLY A N 1
ATOM 667 C CA . GLY A 1 83 ? 4.667 -4.651 -19.192 1.00 97.94 83 GLY A CA 1
ATOM 668 C C . GLY A 1 83 ? 4.635 -3.449 -20.140 1.00 97.94 83 GLY A C 1
ATOM 669 O O . GLY A 1 83 ? 5.371 -3.423 -21.125 1.00 97.94 83 GLY A O 1
ATOM 670 N N . VAL A 1 84 ? 3.838 -2.423 -19.822 1.00 97.88 84 VAL A N 1
ATOM 671 C CA . VAL A 1 84 ? 3.784 -1.173 -20.604 1.00 97.88 84 VAL A CA 1
ATOM 672 C C . VAL A 1 84 ? 5.129 -0.446 -20.575 1.00 97.88 84 VAL A C 1
ATOM 674 O O . VAL A 1 84 ? 5.608 -0.002 -21.620 1.00 97.88 84 VAL A O 1
ATOM 677 N N . ALA A 1 85 ? 5.768 -0.354 -19.407 1.00 97.88 85 ALA A N 1
ATOM 678 C CA . ALA A 1 85 ? 7.080 0.267 -19.263 1.00 97.88 85 ALA A CA 1
ATOM 679 C C . ALA A 1 85 ? 8.138 -0.465 -20.102 1.00 97.88 85 ALA A C 1
ATOM 681 O O . ALA A 1 85 ? 8.867 0.172 -20.861 1.00 97.88 85 ALA A O 1
ATOM 682 N N . LEU A 1 86 ? 8.169 -1.799 -20.038 1.00 98.31 86 LEU A N 1
ATOM 683 C CA . LEU A 1 86 ? 9.089 -2.618 -20.824 1.00 98.31 86 LEU A CA 1
ATOM 684 C C . LEU A 1 86 ? 8.876 -2.426 -22.331 1.00 98.31 86 LEU A C 1
ATOM 686 O O . LEU A 1 86 ? 9.837 -2.183 -23.059 1.00 98.31 86 LEU A O 1
ATOM 690 N N . LEU A 1 87 ? 7.626 -2.478 -22.799 1.00 98.31 87 LEU A N 1
ATOM 691 C CA . LEU A 1 87 ? 7.288 -2.234 -24.205 1.00 98.31 87 LEU A CA 1
ATOM 692 C C . LEU A 1 87 ? 7.711 -0.839 -24.666 1.00 98.31 87 LEU A C 1
ATOM 694 O O . LEU A 1 87 ? 8.251 -0.691 -25.760 1.00 98.31 87 LEU A O 1
ATOM 698 N N . THR A 1 88 ? 7.502 0.173 -23.826 1.00 98.12 88 THR A N 1
ATOM 699 C CA . THR A 1 88 ? 7.885 1.555 -24.130 1.00 98.12 88 THR A CA 1
ATOM 700 C C . THR A 1 88 ? 9.399 1.684 -24.260 1.00 98.12 88 THR A C 1
ATOM 702 O O . THR A 1 88 ? 9.880 2.235 -25.248 1.00 98.12 88 THR A O 1
ATOM 705 N N . ILE A 1 89 ? 10.158 1.124 -23.312 1.00 98.19 89 ILE A N 1
ATOM 706 C CA . ILE A 1 89 ? 11.626 1.127 -23.347 1.00 98.19 89 ILE A CA 1
ATOM 707 C C . ILE A 1 89 ? 12.121 0.452 -24.628 1.00 98.19 89 ILE A C 1
ATOM 709 O O . ILE A 1 89 ? 12.886 1.051 -25.381 1.00 98.19 89 ILE A O 1
ATOM 713 N N . LEU A 1 90 ? 11.638 -0.759 -24.917 1.00 98.38 90 LEU A N 1
ATOM 714 C CA . LEU A 1 90 ? 12.031 -1.501 -26.115 1.00 98.38 90 LEU A CA 1
ATOM 715 C C . LEU A 1 90 ? 11.662 -0.754 -27.401 1.00 98.38 90 LEU A C 1
ATOM 717 O O . LEU A 1 90 ? 12.478 -0.683 -28.319 1.00 98.38 90 LEU A O 1
ATOM 721 N N . GLY A 1 91 ? 10.468 -0.162 -27.461 1.00 98.25 91 GLY A N 1
ATOM 722 C CA . GLY A 1 91 ? 10.005 0.619 -28.605 1.00 98.25 91 GLY A CA 1
ATOM 723 C C . GLY A 1 91 ? 10.876 1.848 -28.863 1.00 98.25 91 GLY A C 1
ATOM 724 O O . GLY A 1 91 ? 11.330 2.054 -29.990 1.00 98.25 91 GLY A O 1
ATOM 725 N N . VAL A 1 92 ? 11.178 2.624 -27.819 1.00 98.25 92 VAL A N 1
ATOM 726 C CA . VAL A 1 92 ? 12.049 3.807 -27.909 1.00 98.25 92 VAL A CA 1
ATOM 727 C C . VAL A 1 92 ? 13.469 3.408 -28.305 1.00 98.25 92 VAL A C 1
ATOM 729 O O . VAL A 1 92 ? 14.039 4.000 -29.223 1.00 98.25 92 VAL A O 1
ATOM 732 N N . SER A 1 93 ? 14.034 2.373 -27.677 1.00 98.06 93 SER A N 1
ATOM 733 C CA . SER A 1 93 ? 15.360 1.864 -28.035 1.00 98.06 93 SER A CA 1
ATOM 734 C C . SER A 1 93 ? 15.413 1.393 -29.490 1.00 98.06 93 SER A C 1
ATOM 736 O O . SER A 1 93 ? 16.334 1.760 -30.222 1.00 98.06 93 SER A O 1
ATOM 738 N N . ALA A 1 94 ? 14.417 0.633 -29.950 1.00 97.69 94 ALA A N 1
ATOM 739 C CA . ALA A 1 94 ? 14.348 0.159 -31.329 1.00 97.69 94 ALA A CA 1
ATOM 740 C C . ALA A 1 94 ? 14.213 1.315 -32.331 1.00 97.69 94 ALA A C 1
ATOM 742 O O . ALA A 1 94 ? 14.908 1.326 -33.351 1.00 97.69 94 ALA A O 1
ATOM 743 N N . ALA A 1 95 ? 13.369 2.308 -32.034 1.00 97.00 95 ALA A N 1
ATOM 744 C CA . ALA A 1 95 ? 13.201 3.498 -32.861 1.00 97.00 95 ALA A CA 1
ATOM 745 C C . ALA A 1 95 ? 14.510 4.291 -32.981 1.00 97.00 95 ALA A C 1
ATOM 747 O O . ALA A 1 95 ? 14.919 4.634 -34.093 1.00 97.00 95 ALA A O 1
ATOM 748 N N . LEU A 1 96 ? 15.213 4.505 -31.864 1.00 96.50 96 LEU A N 1
ATOM 749 C CA . LEU A 1 96 ? 16.501 5.198 -31.844 1.00 96.50 96 LEU A CA 1
ATOM 750 C C . LEU A 1 96 ? 17.565 4.445 -32.654 1.00 96.50 96 LEU A C 1
ATOM 752 O O . LEU A 1 96 ? 18.260 5.040 -33.480 1.00 96.50 96 LEU A O 1
ATOM 756 N N . ILE A 1 97 ? 17.660 3.124 -32.479 1.00 95.69 97 ILE A N 1
ATOM 757 C CA . ILE A 1 97 ? 18.581 2.275 -33.248 1.00 95.69 97 ILE A CA 1
ATOM 758 C C . ILE A 1 97 ? 18.253 2.345 -34.745 1.00 95.69 97 ILE A C 1
ATOM 760 O O . ILE A 1 97 ? 19.156 2.481 -35.575 1.00 95.69 97 ILE A O 1
ATOM 764 N N . ALA A 1 98 ? 16.974 2.268 -35.115 1.00 95.38 98 ALA A N 1
ATOM 765 C CA . ALA A 1 98 ? 16.542 2.345 -36.506 1.00 95.38 98 ALA A CA 1
ATOM 766 C C . ALA A 1 98 ? 16.854 3.714 -37.127 1.00 95.38 98 ALA A C 1
ATOM 768 O O . ALA A 1 98 ? 17.344 3.768 -38.259 1.00 95.38 98 ALA A O 1
ATOM 769 N N . PHE A 1 99 ? 16.617 4.800 -36.389 1.00 94.94 99 PHE A N 1
ATOM 770 C CA . PHE A 1 99 ? 16.944 6.162 -36.801 1.00 94.94 99 PHE A CA 1
ATOM 771 C C . PHE A 1 99 ? 18.448 6.322 -37.033 1.00 94.94 99 PHE A C 1
ATOM 773 O O . PHE A 1 99 ? 18.864 6.688 -38.132 1.00 94.94 99 PHE A O 1
ATOM 780 N N . MET A 1 100 ? 19.272 5.934 -36.057 1.00 93.62 100 MET A N 1
ATOM 781 C CA . MET A 1 100 ? 20.730 6.012 -36.160 1.00 93.62 100 MET A CA 1
ATOM 782 C C . MET A 1 100 ? 21.262 5.200 -37.348 1.00 93.62 100 MET A C 1
ATOM 784 O O . MET A 1 100 ? 22.092 5.681 -38.121 1.00 93.62 100 MET A O 1
ATOM 788 N N . ARG A 1 101 ? 20.733 3.990 -37.566 1.00 90.25 101 ARG A N 1
ATOM 789 C CA . ARG A 1 101 ? 21.111 3.155 -38.715 1.00 90.25 101 ARG A CA 1
ATOM 790 C C . ARG A 1 101 ? 20.703 3.770 -40.053 1.00 90.25 101 ARG A C 1
ATOM 792 O O . ARG A 1 101 ? 21.482 3.699 -41.002 1.00 90.25 101 ARG A O 1
ATOM 799 N N . ARG A 1 102 ? 19.499 4.343 -40.165 1.00 88.44 102 ARG A N 1
ATOM 800 C CA . ARG A 1 102 ? 18.986 4.879 -41.439 1.00 88.44 102 ARG A CA 1
ATOM 801 C C . ARG A 1 102 ? 19.544 6.254 -41.790 1.00 88.44 102 ARG A C 1
ATOM 803 O O . ARG A 1 102 ? 19.849 6.468 -42.959 1.00 88.44 102 ARG A O 1
ATOM 810 N N . VAL A 1 103 ? 19.664 7.146 -40.812 1.00 86.94 103 VAL A N 1
ATOM 811 C CA . VAL A 1 103 ? 19.955 8.572 -41.031 1.00 86.94 103 VAL A CA 1
ATOM 812 C C . VAL A 1 103 ? 21.430 8.904 -40.843 1.00 86.94 103 VAL A C 1
ATOM 814 O O . VAL A 1 103 ? 21.933 9.763 -41.552 1.00 86.94 103 VAL A O 1
ATOM 817 N N . LEU A 1 104 ? 22.143 8.219 -39.944 1.00 84.56 104 LEU A N 1
ATOM 818 C CA . LEU A 1 104 ? 23.561 8.503 -39.692 1.00 84.56 104 LEU A CA 1
ATOM 819 C C . LEU A 1 104 ? 24.462 7.464 -40.365 1.00 84.56 104 LEU A C 1
ATOM 821 O O . LEU A 1 104 ? 25.240 7.788 -41.257 1.00 84.56 104 LEU A O 1
ATOM 825 N N . LEU A 1 105 ? 24.330 6.190 -39.991 1.00 79.81 105 LEU A N 1
ATOM 826 C CA . LEU A 1 105 ? 25.317 5.169 -40.364 1.00 79.81 105 LEU A CA 1
ATOM 827 C C . LEU A 1 105 ? 25.281 4.798 -41.857 1.00 79.81 105 LEU A C 1
ATOM 829 O O . LEU A 1 105 ? 26.330 4.694 -42.491 1.00 79.81 105 LEU A O 1
ATOM 833 N N . ARG A 1 106 ? 24.091 4.620 -42.450 1.00 75.44 106 ARG A N 1
ATOM 834 C CA . ARG A 1 106 ? 23.956 4.312 -43.888 1.00 75.44 106 ARG A CA 1
ATOM 835 C C . ARG A 1 106 ? 24.528 5.398 -44.812 1.00 75.44 106 ARG A C 1
ATOM 837 O O . ARG A 1 106 ? 25.281 5.032 -45.715 1.00 75.44 106 ARG A O 1
ATOM 844 N N . PRO A 1 107 ? 24.196 6.692 -44.655 1.00 73.38 107 PRO A N 1
ATOM 845 C CA . PRO A 1 107 ? 24.765 7.723 -45.519 1.00 73.38 107 PRO A CA 1
ATOM 846 C C . PRO A 1 107 ? 26.261 7.938 -45.278 1.00 73.38 107 PRO A C 1
ATOM 848 O O . PRO A 1 107 ? 26.984 8.105 -46.256 1.00 73.38 107 PRO A O 1
ATOM 851 N N . LEU A 1 108 ? 26.757 7.821 -44.040 1.00 76.38 108 LEU A N 1
ATOM 852 C CA . LEU A 1 108 ? 28.203 7.867 -43.781 1.00 76.38 108 LEU A CA 1
ATOM 853 C C . LEU A 1 108 ? 28.956 6.762 -44.532 1.00 76.38 108 LEU A C 1
ATOM 855 O O . LEU A 1 108 ? 29.984 7.034 -45.148 1.00 76.38 108 LEU A O 1
ATOM 859 N N . GLY A 1 109 ? 28.410 5.542 -44.584 1.00 73.19 109 GLY A N 1
ATOM 860 C CA . GLY A 1 109 ? 28.984 4.460 -45.389 1.00 73.19 109 GLY A CA 1
ATOM 861 C C . GLY A 1 109 ? 29.096 4.810 -46.879 1.00 73.19 109 GLY A C 1
ATOM 862 O O . GLY A 1 109 ? 30.103 4.500 -47.510 1.00 73.19 109 GLY A O 1
ATOM 863 N N . ARG A 1 110 ? 28.109 5.521 -47.441 1.00 67.94 110 ARG A N 1
ATOM 864 C CA . ARG A 1 110 ? 28.157 5.976 -48.843 1.00 67.94 110 ARG A CA 1
ATOM 865 C C . ARG A 1 110 ? 29.237 7.032 -49.067 1.00 67.94 110 ARG A C 1
ATOM 867 O O . ARG A 1 110 ? 29.932 6.967 -50.076 1.00 67.94 110 ARG A O 1
ATOM 874 N N . VAL A 1 111 ? 29.404 7.962 -48.125 1.00 72.44 111 VAL A N 1
ATOM 875 C CA . VAL A 1 111 ? 30.455 8.991 -48.197 1.00 72.44 111 VAL A CA 1
ATOM 876 C C . VAL A 1 111 ? 31.841 8.355 -48.103 1.00 72.44 111 VAL A C 1
ATOM 878 O O . VAL A 1 111 ? 32.717 8.696 -48.892 1.00 72.44 111 VAL A O 1
ATOM 881 N N . ILE A 1 112 ? 32.035 7.381 -47.209 1.00 71.50 112 ILE A N 1
ATOM 882 C CA . ILE A 1 112 ? 33.310 6.661 -47.076 1.00 71.50 112 ILE A CA 1
ATOM 883 C C . ILE A 1 112 ? 33.642 5.897 -48.363 1.00 71.50 112 ILE A C 1
ATOM 885 O O . ILE A 1 112 ? 34.776 5.962 -48.833 1.00 71.50 112 ILE A O 1
ATOM 889 N N . ILE A 1 113 ? 32.665 5.216 -48.972 1.00 71.12 113 ILE A N 1
ATOM 890 C CA . ILE A 1 113 ? 32.875 4.490 -50.235 1.00 71.12 113 ILE A CA 1
ATOM 891 C C . ILE A 1 113 ? 33.235 5.456 -51.374 1.00 71.12 113 ILE A C 1
ATOM 893 O O . ILE A 1 113 ? 34.178 5.189 -52.121 1.00 71.12 113 ILE A O 1
ATOM 897 N N . ALA A 1 114 ? 32.545 6.595 -51.485 1.00 67.12 114 ALA A N 1
ATOM 898 C CA . ALA A 1 114 ? 32.850 7.611 -52.492 1.00 67.12 114 ALA A CA 1
ATOM 899 C C . ALA A 1 1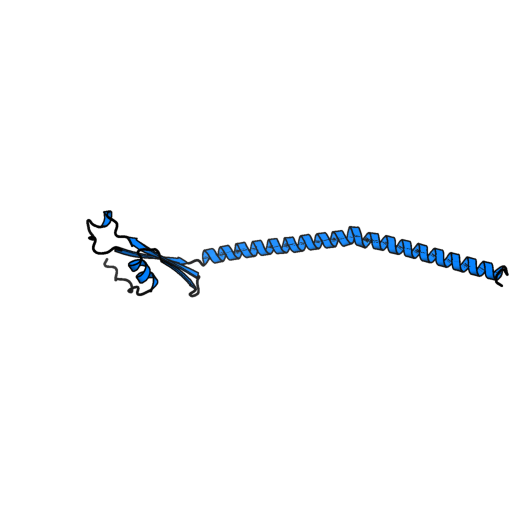14 ? 34.249 8.220 -52.287 1.00 67.12 114 ALA A C 1
ATOM 901 O O . ALA A 1 114 ? 35.029 8.326 -53.233 1.00 67.12 114 ALA A O 1
ATOM 902 N N . ALA A 1 115 ? 34.614 8.539 -51.042 1.00 69.88 115 ALA A N 1
ATOM 903 C CA . ALA A 1 115 ? 35.947 9.027 -50.699 1.00 69.88 115 ALA A CA 1
ATOM 904 C C . ALA A 1 115 ? 37.042 7.994 -51.031 1.00 69.88 115 ALA A C 1
ATOM 906 O O . ALA A 1 115 ? 38.087 8.350 -51.576 1.00 69.88 115 ALA A O 1
ATOM 907 N N . GLN A 1 116 ? 36.793 6.704 -50.778 1.00 70.12 116 GLN A N 1
ATOM 908 C CA . GLN A 1 116 ? 37.717 5.624 -51.136 1.00 70.12 116 GLN A CA 1
ATOM 909 C C . GLN A 1 116 ? 37.858 5.431 -52.651 1.00 70.12 116 GLN A C 1
ATOM 911 O O . GLN A 1 116 ? 38.949 5.096 -53.112 1.00 70.12 116 GLN A O 1
ATOM 916 N N . GLN A 1 117 ? 36.794 5.636 -53.434 1.00 70.75 117 GLN A N 1
ATOM 917 C CA . GLN A 1 117 ? 36.863 5.592 -54.899 1.00 70.75 117 GLN A CA 1
ATOM 918 C C . GLN A 1 117 ? 37.690 6.750 -55.457 1.00 70.75 117 GLN A C 1
ATOM 920 O O . GLN A 1 117 ? 38.565 6.518 -56.290 1.00 70.75 117 GLN A O 1
ATOM 925 N N . ILE A 1 118 ? 37.481 7.967 -54.947 1.00 72.00 118 ILE A N 1
ATOM 926 C CA . ILE A 1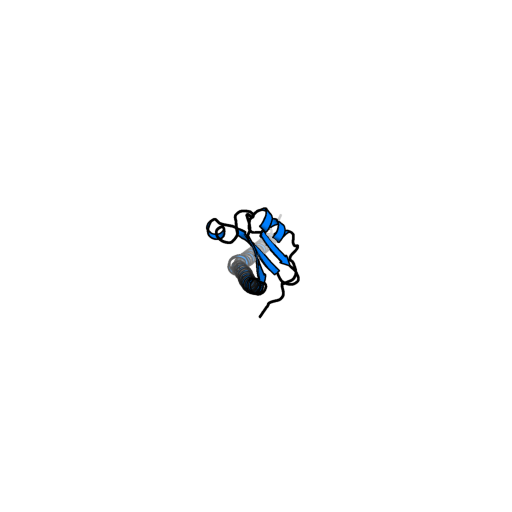 118 ? 38.268 9.142 -55.340 1.00 72.00 118 ILE A CA 1
ATOM 927 C C . ILE A 1 118 ? 39.745 8.923 -54.996 1.00 72.00 118 ILE A C 1
ATOM 929 O O . ILE A 1 118 ? 40.601 9.086 -55.860 1.00 72.00 118 ILE A O 1
ATOM 933 N N . ALA A 1 119 ? 40.054 8.459 -53.781 1.00 71.56 119 ALA A N 1
ATOM 934 C CA . ALA A 1 119 ? 41.430 8.166 -53.381 1.00 71.56 119 ALA A CA 1
ATOM 935 C C . ALA A 1 119 ? 42.102 7.127 -54.298 1.00 71.56 119 ALA A C 1
ATOM 937 O O . ALA A 1 119 ? 43.262 7.295 -54.675 1.00 71.56 119 ALA A O 1
ATOM 938 N N . ARG A 1 120 ? 41.371 6.079 -54.705 1.00 72.81 120 ARG A N 1
ATOM 939 C CA . ARG A 1 120 ? 41.876 5.047 -55.627 1.00 72.81 120 ARG A CA 1
ATOM 940 C C . ARG A 1 120 ? 42.182 5.606 -57.017 1.00 72.81 120 ARG A C 1
ATOM 942 O O . ARG A 1 120 ? 43.231 5.296 -57.578 1.00 72.81 120 ARG A O 1
ATOM 949 N N . VAL A 1 121 ? 41.291 6.440 -57.551 1.00 74.88 121 VAL A N 1
ATOM 950 C CA . VAL A 1 121 ? 41.460 7.082 -58.864 1.00 74.88 121 VAL A CA 1
ATOM 951 C C . VAL A 1 121 ? 42.654 8.036 -58.850 1.00 74.88 121 VAL A C 1
ATOM 953 O O . VAL A 1 121 ? 43.501 7.967 -59.741 1.00 74.88 121 VAL A O 1
ATOM 956 N N . THR A 1 122 ? 42.789 8.861 -57.811 1.00 72.88 122 THR A N 1
ATOM 957 C CA . THR A 1 122 ? 43.924 9.783 -57.665 1.00 72.88 122 THR A CA 1
ATOM 958 C C . THR A 1 122 ? 45.254 9.034 -57.556 1.00 72.88 122 THR A C 1
ATOM 960 O O . THR A 1 122 ? 46.229 9.424 -58.197 1.00 72.88 122 THR A O 1
ATOM 963 N N . LEU A 1 123 ? 45.301 7.918 -56.817 1.00 67.94 123 LEU A N 1
ATOM 964 C CA . LEU A 1 123 ? 46.493 7.064 -56.751 1.00 67.94 123 LEU A CA 1
ATOM 965 C C . LEU A 1 123 ? 46.851 6.448 -58.114 1.00 67.94 123 LEU A C 1
ATOM 967 O O . LEU A 1 123 ? 48.028 6.413 -58.475 1.00 67.94 123 LEU A O 1
ATOM 971 N N . MET A 1 124 ? 45.859 6.006 -58.895 1.00 67.00 124 MET A N 1
ATOM 972 C CA . MET A 1 124 ? 46.087 5.490 -60.250 1.00 67.00 124 MET A CA 1
ATOM 973 C C . MET A 1 124 ? 46.653 6.563 -61.187 1.00 67.00 124 MET A C 1
ATOM 975 O O . MET A 1 124 ? 47.655 6.305 -61.852 1.00 67.00 124 MET A O 1
ATOM 979 N N . LEU A 1 125 ? 46.078 7.768 -61.199 1.00 66.19 125 LEU A N 1
ATOM 980 C CA . LEU A 1 125 ? 46.563 8.901 -62.000 1.00 66.19 125 LEU A CA 1
ATOM 981 C C . LEU A 1 125 ? 47.978 9.341 -61.607 1.00 66.19 125 LEU A C 1
ATOM 983 O O . LEU A 1 125 ? 48.818 9.580 -62.472 1.00 66.19 125 LEU A O 1
ATOM 987 N N . ALA A 1 126 ? 48.278 9.389 -60.309 1.00 66.50 126 ALA A N 1
ATOM 988 C CA . ALA A 1 126 ? 49.628 9.682 -59.838 1.00 66.50 126 ALA A CA 1
ATOM 989 C C . ALA A 1 126 ? 50.635 8.606 -60.288 1.00 66.50 126 ALA A C 1
ATOM 991 O O . ALA A 1 126 ? 51.764 8.925 -60.669 1.00 66.50 126 ALA A O 1
ATOM 992 N N . SER A 1 127 ? 50.231 7.331 -60.290 1.00 64.50 127 SER A N 1
ATOM 993 C CA . SER A 1 127 ? 51.090 6.227 -60.732 1.00 64.50 127 SER A CA 1
ATOM 994 C C . SER A 1 127 ? 51.355 6.247 -62.242 1.00 64.50 127 SER A C 1
ATOM 996 O O . SER A 1 127 ? 52.500 6.077 -62.659 1.00 64.50 127 SER A O 1
ATOM 998 N N . THR A 1 128 ? 50.349 6.541 -63.070 1.00 64.50 128 THR A N 1
ATOM 999 C CA . THR A 1 128 ? 50.502 6.617 -64.531 1.00 64.50 128 THR A CA 1
ATOM 1000 C C . THR A 1 128 ? 51.295 7.845 -64.965 1.00 64.50 128 THR A C 1
ATOM 1002 O O . THR A 1 128 ? 52.146 7.726 -65.849 1.00 64.50 128 THR A O 1
ATOM 1005 N N . LEU A 1 129 ? 51.109 8.997 -64.311 1.00 64.62 129 LEU A N 1
ATOM 1006 C CA . LEU A 1 129 ? 51.917 10.190 -64.575 1.00 64.62 129 LEU A CA 1
ATOM 1007 C C . LEU A 1 129 ? 53.396 9.947 -64.233 1.00 64.62 129 LEU A C 1
ATOM 1009 O O . LEU A 1 129 ? 54.279 10.277 -65.023 1.00 64.62 129 LEU A O 1
ATOM 1013 N N . ARG A 1 130 ? 53.673 9.278 -63.105 1.00 60.31 130 ARG A N 1
ATOM 1014 C CA . ARG A 1 130 ? 55.037 8.899 -62.704 1.00 60.31 130 ARG A CA 1
ATOM 1015 C C . ARG A 1 130 ? 55.689 7.925 -63.693 1.00 60.31 130 ARG A C 1
ATOM 1017 O O . ARG A 1 130 ? 56.874 8.069 -63.991 1.00 60.31 130 ARG A O 1
ATOM 1024 N N . ILE A 1 131 ? 54.942 6.954 -64.222 1.00 64.94 131 ILE A N 1
ATOM 1025 C CA . ILE A 1 131 ? 55.445 6.027 -65.253 1.00 64.94 131 ILE A CA 1
ATOM 1026 C C . ILE A 1 131 ? 55.759 6.788 -66.546 1.00 64.94 131 ILE A C 1
ATOM 1028 O O . ILE A 1 131 ? 56.831 6.597 -67.117 1.00 64.94 131 ILE A O 1
ATOM 1032 N N . ARG A 1 132 ? 54.874 7.703 -66.963 1.00 61.16 132 ARG A N 1
ATOM 1033 C CA . ARG A 1 132 ? 55.051 8.492 -68.187 1.00 61.16 132 ARG A CA 1
ATOM 1034 C C . ARG A 1 132 ? 56.214 9.485 -68.101 1.00 61.16 132 ARG A C 1
ATOM 1036 O O . ARG A 1 132 ? 56.931 9.660 -69.082 1.00 61.16 132 ARG A O 1
ATOM 1043 N N . MET A 1 133 ? 56.461 10.077 -66.932 1.00 59.88 133 MET A N 1
ATOM 1044 C CA . MET A 1 133 ? 57.646 10.916 -66.698 1.00 59.88 133 MET A CA 1
ATOM 1045 C C . MET A 1 133 ? 58.950 10.103 -66.705 1.00 59.88 133 MET A C 1
ATOM 1047 O O . MET A 1 133 ? 59.952 10.566 -67.247 1.00 59.88 133 MET A O 1
ATOM 1051 N N . ARG A 1 134 ? 58.938 8.866 -66.180 1.00 59.44 134 ARG A N 1
ATOM 1052 C CA . ARG A 1 134 ? 60.087 7.944 -66.275 1.00 59.44 134 ARG A CA 1
ATOM 1053 C C . ARG A 1 134 ? 60.370 7.506 -67.712 1.00 59.44 134 ARG A C 1
ATOM 1055 O O . ARG A 1 134 ? 61.533 7.454 -68.092 1.00 59.44 134 ARG A O 1
ATOM 1062 N N . SER A 1 135 ? 59.343 7.229 -68.519 1.00 60.03 135 SER A N 1
ATOM 1063 C CA . SER A 1 135 ? 59.529 6.876 -69.935 1.00 60.03 135 SER A CA 1
ATOM 1064 C C . SER A 1 135 ? 59.949 8.063 -70.808 1.00 60.03 135 SER A C 1
ATOM 1066 O O . SER A 1 135 ? 60.579 7.861 -71.837 1.00 60.03 135 SER A O 1
ATOM 1068 N N . ALA A 1 136 ? 59.626 9.296 -70.402 1.00 62.78 136 ALA A N 1
ATOM 1069 C CA . ALA A 1 136 ? 60.013 10.524 -71.102 1.00 62.78 136 ALA A CA 1
ATOM 1070 C C . ALA A 1 136 ? 61.428 11.033 -70.741 1.00 62.78 136 ALA A C 1
ATOM 1072 O O . ALA A 1 136 ? 61.826 12.102 -71.197 1.00 62.78 136 ALA A O 1
ATOM 1073 N N . GLY A 1 137 ? 62.198 10.294 -69.930 1.00 58.62 137 GLY A N 1
ATOM 1074 C CA . GLY A 1 137 ? 63.602 10.618 -69.638 1.00 58.62 137 GLY A CA 1
ATOM 1075 C C . GLY A 1 137 ? 63.824 11.805 -68.691 1.00 58.62 137 GLY A C 1
ATOM 1076 O O . GLY A 1 137 ? 64.923 12.348 -68.650 1.00 58.62 137 GLY A O 1
ATOM 1077 N N . TRP A 1 138 ? 62.808 12.208 -67.920 1.00 56.81 138 TRP A N 1
ATOM 1078 C CA . TRP A 1 138 ? 62.864 13.334 -66.968 1.00 56.81 138 TRP A CA 1
ATOM 1079 C C . TRP A 1 138 ? 63.193 12.916 -65.523 1.00 56.81 138 TRP A C 1
ATOM 1081 O O . TRP A 1 138 ? 63.000 13.689 -64.590 1.00 56.81 138 TRP A O 1
ATOM 1091 N N . ALA A 1 139 ? 63.668 11.686 -65.319 1.00 52.22 139 ALA A N 1
ATOM 1092 C CA . ALA A 1 139 ? 64.159 11.214 -64.029 1.00 52.22 139 ALA A CA 1
ATOM 1093 C C . ALA A 1 139 ? 65.689 11.117 -64.082 1.00 52.22 139 ALA A C 1
ATOM 1095 O O . ALA A 1 139 ? 66.236 10.098 -64.506 1.00 52.22 139 ALA A O 1
ATOM 1096 N N . ARG A 1 140 ? 66.363 12.195 -63.683 1.00 51.06 140 ARG A N 1
ATOM 1097 C CA . ARG A 1 140 ? 67.683 12.118 -63.054 1.00 51.06 140 ARG A CA 1
ATOM 1098 C C . ARG A 1 140 ? 67.534 12.583 -61.619 1.00 51.06 140 ARG A C 1
ATOM 1100 O O . ARG A 1 140 ? 66.758 13.542 -61.418 1.00 51.06 140 ARG A O 1
#

pLDDT: mean 84.29, std 12.41, range [51.06, 98.38]

Radius of gyration: 42.93 Å; chains: 1; bounding box: 97×32×108 Å